Protein AF-A0A833QLJ3-F1 (afdb_monomer_lite)

Radius of gyration: 38.39 Å; chains: 1; bounding box: 67×33×113 Å

pLDDT: mean 74.3, std 14.92, range [40.06, 92.06]

Structure (mmCIF, N/CA/C/O backbone):
data_AF-A0A833QLJ3-F1
#
_entry.id   AF-A0A833QLJ3-F1
#
loop_
_atom_site.group_PDB
_atom_site.id
_atom_site.type_symbol
_atom_site.label_atom_id
_atom_site.label_alt_id
_atom_site.label_comp_id
_atom_site.label_asym_id
_atom_site.label_entity_id
_atom_site.label_seq_id
_atom_site.pdbx_PDB_ins_code
_atom_site.Cartn_x
_atom_site.Cartn_y
_atom_site.Cartn_z
_atom_site.occupancy
_atom_site.B_iso_or_equiv
_atom_site.auth_seq_id
_atom_site.auth_comp_id
_atom_site.auth_asym_id
_atom_site.auth_atom_id
_atom_site.pdbx_PDB_model_num
ATOM 1 N N . MET A 1 1 ? -51.704 24.723 92.534 1.00 47.91 1 MET A N 1
ATOM 2 C CA . MET A 1 1 ? -51.145 23.387 92.237 1.00 47.91 1 MET A CA 1
ATOM 3 C C . MET A 1 1 ? -51.794 22.876 90.960 1.00 47.91 1 MET A C 1
ATOM 5 O O . MET A 1 1 ? -52.948 22.484 91.013 1.00 47.91 1 MET A O 1
ATOM 9 N N . ALA A 1 2 ? -51.101 22.959 89.825 1.00 40.06 2 ALA A N 1
ATOM 10 C CA . ALA A 1 2 ? -51.381 22.188 88.611 1.00 40.06 2 ALA A CA 1
ATOM 11 C C . ALA A 1 2 ? -50.134 22.266 87.716 1.00 40.06 2 ALA A C 1
ATOM 13 O O . ALA A 1 2 ? -49.435 23.277 87.706 1.00 40.06 2 ALA A O 1
ATOM 14 N N . THR A 1 3 ? -49.818 21.150 87.082 1.00 46.66 3 THR A N 1
ATOM 15 C CA . THR A 1 3 ? -48.496 20.707 86.643 1.00 46.66 3 THR A CA 1
ATOM 16 C C . THR A 1 3 ? -48.108 21.145 85.228 1.00 46.66 3 THR A C 1
ATOM 18 O O . THR A 1 3 ? -48.942 21.372 84.359 1.00 46.66 3 THR A O 1
ATOM 21 N N . SER A 1 4 ? -46.794 21.225 85.048 1.00 46.16 4 SER A N 1
ATOM 22 C CA . SER A 1 4 ? -45.969 21.335 83.842 1.00 46.16 4 SER A CA 1
ATOM 23 C C . SER A 1 4 ? -46.409 20.481 82.656 1.00 46.16 4 SER A C 1
ATOM 25 O O . SER A 1 4 ? -46.639 19.303 82.864 1.00 46.16 4 SER A O 1
ATOM 27 N N . HIS A 1 5 ? -46.286 21.000 81.423 1.00 45.22 5 HIS A N 1
ATOM 28 C CA . HIS A 1 5 ? -45.903 20.198 80.248 1.00 45.22 5 HIS A CA 1
ATOM 29 C C . HIS A 1 5 ? -45.092 21.044 79.247 1.00 45.22 5 HIS A C 1
ATOM 31 O O . HIS A 1 5 ? -45.621 21.915 78.562 1.00 45.22 5 HIS A O 1
ATOM 37 N N . ILE A 1 6 ? -43.784 20.782 79.173 1.00 58.41 6 ILE A N 1
ATOM 38 C CA . ILE A 1 6 ? -42.899 21.248 78.099 1.00 58.41 6 ILE A CA 1
ATOM 39 C C . ILE A 1 6 ? -43.055 20.242 76.959 1.00 58.41 6 ILE A C 1
ATOM 41 O O . ILE A 1 6 ? -42.700 19.076 77.117 1.00 58.41 6 ILE A O 1
ATOM 45 N N . SER A 1 7 ? -43.611 20.673 75.828 1.00 43.34 7 SER A N 1
ATOM 46 C CA . SER A 1 7 ? -43.731 19.831 74.637 1.00 43.34 7 SER A CA 1
ATOM 47 C C . SER A 1 7 ? -42.424 19.898 73.847 1.00 43.34 7 SER A C 1
ATOM 49 O O . SER A 1 7 ? -42.150 20.879 73.158 1.00 43.34 7 SER A O 1
ATOM 51 N N . SER A 1 8 ? -41.591 18.868 73.975 1.00 43.62 8 SER A N 1
ATOM 52 C CA . SER A 1 8 ? -40.389 18.678 73.166 1.00 43.62 8 SER A CA 1
ATOM 53 C C . SER A 1 8 ? -40.779 18.192 71.768 1.00 43.62 8 SER A C 1
ATOM 55 O O . SER A 1 8 ? -41.139 17.036 71.552 1.00 43.62 8 SER A O 1
ATOM 57 N N . SER A 1 9 ? -40.712 19.087 70.789 1.00 50.00 9 SER A N 1
ATOM 58 C CA . SER A 1 9 ? -40.905 18.746 69.380 1.00 50.00 9 SER A CA 1
ATOM 59 C C . SER A 1 9 ? -39.691 17.965 68.876 1.00 50.00 9 SER A C 1
ATOM 61 O O . SER A 1 9 ? -38.684 18.544 68.475 1.00 50.00 9 SER A O 1
ATOM 63 N N . PHE A 1 10 ? -39.773 16.638 68.926 1.00 52.69 10 PHE A N 1
ATOM 64 C CA . PHE A 1 10 ? -38.790 15.733 68.338 1.00 52.69 10 PHE A CA 1
ATOM 65 C C . PHE A 1 10 ? -38.858 15.875 66.811 1.00 52.69 10 PHE A C 1
ATOM 67 O O . PHE A 1 10 ? -39.788 15.385 66.166 1.00 52.69 10 PHE A O 1
ATOM 74 N N . THR A 1 11 ? -37.916 16.606 66.215 1.00 59.00 11 THR A N 1
ATOM 75 C CA . THR A 1 11 ? -37.815 16.742 64.761 1.00 59.00 11 THR A CA 1
ATOM 76 C C . THR A 1 11 ? -37.465 15.384 64.161 1.00 59.00 11 THR A C 1
ATOM 78 O O . THR A 1 11 ? -36.332 14.909 64.193 1.00 59.00 11 THR A O 1
ATOM 81 N N . SER A 1 12 ? -38.498 14.728 63.637 1.00 47.88 12 SER A N 1
ATOM 82 C CA . SER A 1 12 ? -38.416 13.464 62.918 1.00 47.88 12 SER A CA 1
ATOM 83 C C . SER A 1 12 ? -37.446 13.607 61.743 1.00 47.88 12 SER A C 1
ATOM 85 O O . SER A 1 12 ? -37.739 14.260 60.739 1.00 47.88 12 SER A O 1
ATOM 87 N N . SER A 1 13 ? -36.260 13.020 61.888 1.00 50.44 13 SER A N 1
ATOM 88 C CA . SER A 1 13 ? -35.275 12.931 60.816 1.00 50.44 13 SER A CA 1
ATOM 89 C C . SER A 1 13 ? -35.823 11.986 59.750 1.00 50.44 13 SER A C 1
ATOM 91 O O . SER A 1 13 ? -35.798 10.766 59.909 1.00 50.44 13 SER A O 1
ATOM 93 N N . ARG A 1 14 ? -36.364 12.544 58.662 1.00 54.16 14 ARG A N 1
ATOM 94 C CA . ARG A 1 14 ? -36.732 11.775 57.470 1.00 54.16 14 ARG A CA 1
ATOM 95 C C . ARG A 1 14 ? -35.446 11.308 56.794 1.00 54.16 14 ARG A C 1
ATOM 97 O O . ARG A 1 14 ? -34.824 12.052 56.043 1.00 54.16 14 ARG A O 1
ATOM 104 N N . ILE A 1 15 ? -35.044 10.077 57.086 1.00 60.31 15 ILE A N 1
ATOM 105 C CA . ILE A 1 15 ? -33.971 9.382 56.376 1.00 60.31 15 ILE A CA 1
ATOM 106 C C . ILE A 1 15 ? -34.482 9.106 54.957 1.00 60.31 15 ILE A C 1
ATOM 108 O O . ILE A 1 15 ? -35.413 8.323 54.769 1.00 60.31 15 ILE A O 1
ATOM 112 N N . LEU A 1 16 ? -33.906 9.773 53.955 1.00 61.44 16 LEU A N 1
ATOM 113 C CA . LEU A 1 16 ? -34.137 9.424 52.555 1.00 61.44 16 LEU A CA 1
ATOM 114 C C . LEU A 1 16 ? -33.503 8.050 52.288 1.00 61.44 16 LEU A C 1
ATOM 116 O O . LEU A 1 16 ? -32.354 7.835 52.689 1.00 61.44 16 LEU A O 1
ATOM 120 N N . PRO A 1 17 ? -34.191 7.112 51.612 1.00 59.41 17 PRO A N 1
ATOM 121 C CA . PRO A 1 17 ? -33.541 5.894 51.165 1.00 59.41 17 PRO A CA 1
ATOM 122 C C . PRO A 1 17 ? -32.463 6.290 50.156 1.00 59.41 17 PRO A C 1
ATOM 124 O O . PRO A 1 17 ? -32.755 6.884 49.120 1.00 59.41 17 PRO A O 1
ATOM 127 N N . VAL A 1 18 ? -31.205 5.986 50.478 1.00 63.44 18 VAL A N 1
ATOM 128 C CA . VAL A 1 18 ? -30.085 6.104 49.545 1.00 63.44 18 VAL A CA 1
ATOM 129 C C . VAL A 1 18 ? -30.416 5.212 48.355 1.00 63.44 18 VAL A C 1
ATOM 131 O O . VAL A 1 18 ? -30.321 3.985 48.437 1.00 63.44 18 VAL A O 1
ATOM 134 N N . SER A 1 19 ? -30.870 5.830 47.266 1.00 61.38 19 SER A N 1
ATOM 135 C CA . SER A 1 19 ? -31.079 5.178 45.982 1.00 61.38 19 SER A CA 1
ATOM 136 C C . SER A 1 19 ? -29.773 4.496 45.609 1.00 61.38 19 SER A C 1
ATOM 138 O O . SER A 1 19 ? -28.797 5.159 45.260 1.00 61.38 19 SER A O 1
ATOM 140 N N . ARG A 1 20 ? -29.734 3.166 45.749 1.00 62.50 20 ARG A N 1
ATOM 141 C CA . ARG A 1 20 ? -28.601 2.350 45.319 1.00 62.50 20 ARG A CA 1
ATOM 142 C C . ARG A 1 20 ? -28.363 2.697 43.855 1.00 62.50 20 ARG A C 1
ATOM 144 O O . ARG A 1 20 ? -29.216 2.418 43.010 1.00 62.50 20 ARG A O 1
ATOM 151 N N . LEU A 1 21 ? -27.240 3.352 43.575 1.00 60.19 21 LEU A N 1
ATOM 152 C CA . LEU A 1 21 ? -26.750 3.541 42.221 1.00 60.19 21 LEU A CA 1
ATOM 153 C C . LEU A 1 21 ? -26.532 2.139 41.663 1.00 60.19 21 LEU A C 1
ATOM 155 O O . LEU A 1 21 ? -25.554 1.469 41.986 1.00 60.19 21 LEU A O 1
ATOM 159 N N . HIS A 1 22 ? -27.504 1.663 40.891 1.00 65.94 22 HIS A N 1
ATOM 160 C CA . HIS A 1 22 ? -27.335 0.453 40.116 1.00 65.94 22 HIS A CA 1
ATOM 161 C C . HIS A 1 22 ? -26.236 0.776 39.103 1.00 65.94 22 HIS A C 1
ATOM 163 O O . HIS A 1 22 ? -26.365 1.779 38.391 1.00 65.94 22 HIS A O 1
ATOM 169 N N . PRO A 1 23 ? -25.147 -0.007 39.040 1.00 67.62 23 PRO A N 1
ATOM 170 C CA . PRO A 1 23 ? -24.169 0.153 37.984 1.00 67.62 23 PRO A CA 1
ATOM 171 C C . PRO A 1 23 ? -24.913 -0.041 36.667 1.00 67.62 23 PRO A C 1
ATOM 173 O O . PRO A 1 23 ? -25.369 -1.142 36.362 1.00 67.62 23 PRO A O 1
ATOM 176 N N . VAL A 1 24 ? -25.099 1.042 35.911 1.00 70.75 24 VAL A N 1
ATOM 177 C CA . VAL A 1 24 ? -25.621 0.948 34.550 1.00 70.75 24 VAL A CA 1
ATOM 178 C C . VAL A 1 24 ? -24.648 0.036 33.811 1.00 70.75 24 VAL A C 1
ATOM 180 O O . VAL A 1 24 ? -23.459 0.373 33.756 1.00 70.75 24 VAL A O 1
ATOM 183 N N . PRO A 1 25 ? -25.087 -1.114 33.266 1.00 68.94 25 PRO A N 1
ATOM 184 C CA . PRO A 1 25 ? -24.207 -1.920 32.452 1.00 68.94 25 PRO A CA 1
ATOM 185 C C . PRO A 1 25 ? -23.864 -1.064 31.238 1.00 68.94 25 PRO A C 1
ATOM 187 O O . PRO A 1 25 ? -24.680 -0.869 30.334 1.00 68.94 25 PRO A O 1
ATOM 190 N N . ARG A 1 26 ? -22.653 -0.495 31.237 1.00 67.56 26 ARG A N 1
ATOM 191 C CA . ARG A 1 26 ? -22.060 0.087 30.040 1.00 67.56 26 ARG A CA 1
ATOM 192 C C . ARG A 1 26 ? -21.974 -1.063 29.057 1.00 67.56 26 ARG A C 1
ATOM 194 O O . ARG A 1 26 ? -21.083 -1.903 29.152 1.00 67.56 26 ARG A O 1
ATOM 201 N N . ARG A 1 27 ? -22.949 -1.134 28.151 1.00 69.44 27 ARG A N 1
ATOM 202 C CA . ARG A 1 27 ? -22.943 -2.055 27.024 1.00 69.44 27 ARG A CA 1
ATOM 203 C C . ARG A 1 27 ? -21.767 -1.640 26.154 1.00 69.44 27 ARG A C 1
ATOM 205 O O . ARG A 1 27 ? -21.914 -0.816 25.256 1.00 69.44 27 ARG A O 1
ATOM 212 N N . SER A 1 28 ? -20.589 -2.153 26.496 1.00 69.62 28 SER A N 1
ATOM 213 C CA . SER A 1 28 ? -19.398 -2.043 25.677 1.00 69.62 28 SER A CA 1
ATOM 214 C C . SER A 1 28 ? -19.750 -2.736 24.373 1.00 69.62 28 SER A C 1
ATOM 216 O O . SER A 1 28 ? -19.868 -3.961 24.309 1.00 69.62 28 SER A O 1
ATOM 218 N N . ARG A 1 29 ? -20.077 -1.941 23.355 1.00 73.06 29 ARG A N 1
ATOM 219 C CA . ARG A 1 29 ? -20.220 -2.454 22.002 1.00 73.06 29 ARG A CA 1
ATOM 220 C C . ARG A 1 29 ? -18.825 -2.894 21.597 1.00 73.06 29 ARG A C 1
ATOM 222 O O . ARG A 1 29 ? -17.995 -2.065 21.245 1.00 73.06 29 ARG A O 1
ATOM 229 N N . VAL A 1 30 ? -18.575 -4.195 21.688 1.00 74.19 30 VAL A N 1
ATOM 230 C CA . VAL A 1 30 ? -17.406 -4.806 21.068 1.00 74.19 30 VAL A CA 1
ATOM 231 C C . VAL A 1 30 ? -17.574 -4.595 19.567 1.00 74.19 30 VAL A C 1
ATOM 233 O O . VAL A 1 30 ? -18.439 -5.204 18.936 1.00 74.19 30 VAL A O 1
ATOM 236 N N . LEU A 1 31 ? -16.814 -3.656 19.007 1.00 77.50 31 LEU A N 1
ATOM 237 C CA . LEU A 1 31 ? -16.750 -3.447 17.568 1.00 77.50 31 LEU A CA 1
ATOM 238 C C . LEU A 1 31 ? -15.938 -4.602 16.985 1.00 77.50 31 LEU A C 1
ATOM 240 O O . LEU A 1 31 ? -14.712 -4.579 16.987 1.00 77.50 31 LEU A O 1
ATOM 244 N N . THR A 1 32 ? -16.615 -5.650 16.522 1.00 77.62 32 THR A N 1
ATOM 245 C CA . THR A 1 32 ? -15.956 -6.694 15.736 1.00 77.62 32 THR A CA 1
ATOM 246 C C . THR A 1 32 ? -15.599 -6.100 14.376 1.00 77.62 32 THR A C 1
ATOM 248 O O . THR A 1 32 ? -16.461 -5.958 13.506 1.00 77.62 32 THR A O 1
ATOM 251 N N . VAL A 1 33 ? -14.336 -5.717 14.198 1.00 74.94 33 VAL A N 1
ATOM 252 C CA . VAL A 1 33 ? -13.825 -5.219 12.919 1.00 74.94 33 VAL A CA 1
ATOM 253 C C . VAL A 1 33 ? -13.867 -6.363 11.906 1.00 74.94 33 VAL A C 1
ATOM 255 O O . VAL A 1 33 ? 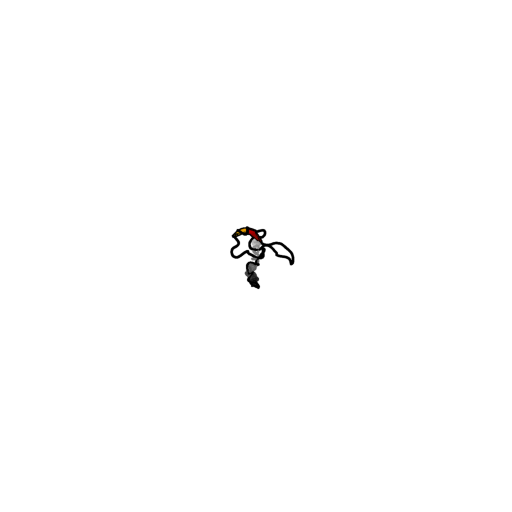-13.137 -7.344 12.024 1.00 74.94 33 VAL A O 1
ATOM 258 N N . LYS A 1 34 ? -14.738 -6.251 10.901 1.00 76.19 34 LYS A N 1
ATOM 259 C CA . LYS A 1 34 ? -14.730 -7.137 9.732 1.00 76.19 34 LYS A CA 1
ATOM 260 C C . LYS A 1 34 ? -13.796 -6.539 8.681 1.00 76.19 34 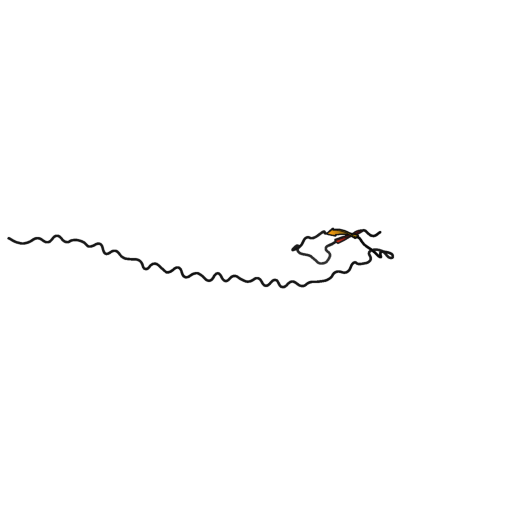LYS A C 1
ATOM 262 O O . LYS A 1 34 ? -14.237 -5.753 7.848 1.00 76.19 34 LYS A O 1
ATOM 267 N N . ALA A 1 35 ? -12.513 -6.885 8.736 1.00 77.69 35 ALA A N 1
ATOM 268 C CA . ALA A 1 35 ? -11.549 -6.507 7.704 1.00 77.69 35 ALA A CA 1
ATOM 269 C C . ALA A 1 35 ? -11.505 -7.574 6.598 1.00 77.69 35 ALA A C 1
ATOM 271 O O . ALA A 1 35 ? -11.468 -8.771 6.881 1.00 77.69 35 ALA A O 1
ATOM 272 N N . LYS A 1 36 ? -11.508 -7.146 5.330 1.00 79.69 36 LYS A N 1
ATOM 273 C CA . LYS A 1 36 ? -11.279 -8.021 4.173 1.00 79.69 36 LYS A CA 1
ATOM 274 C C . LYS A 1 36 ? -9.863 -7.779 3.662 1.00 79.69 36 LYS A C 1
ATOM 276 O O . LYS A 1 36 ? -9.611 -6.741 3.059 1.00 79.69 36 LYS A O 1
ATOM 281 N N . ILE A 1 37 ? -8.970 -8.736 3.899 1.00 85.19 37 ILE A N 1
ATOM 282 C CA . ILE A 1 37 ? -7.592 -8.690 3.401 1.00 85.19 37 ILE A CA 1
ATOM 283 C C . ILE A 1 37 ? -7.616 -8.971 1.897 1.00 85.19 37 ILE A C 1
ATOM 285 O O . ILE A 1 37 ? -8.339 -9.854 1.427 1.00 85.19 37 ILE A O 1
ATOM 289 N N . ARG A 1 38 ? -6.863 -8.179 1.137 1.00 85.25 38 ARG A N 1
ATOM 290 C CA . ARG A 1 38 ? -6.627 -8.395 -0.289 1.00 85.25 38 ARG A CA 1
ATOM 291 C C . ARG A 1 38 ? -5.137 -8.284 -0.533 1.00 85.25 38 ARG A C 1
ATOM 293 O O . ARG A 1 38 ? -4.535 -7.283 -0.163 1.00 85.25 38 ARG A O 1
ATOM 300 N N . GLU A 1 39 ? -4.577 -9.305 -1.153 1.00 87.06 39 GLU A N 1
ATOM 301 C CA . GLU A 1 39 ? -3.196 -9.278 -1.608 1.00 87.06 39 GLU A CA 1
ATOM 302 C C . GLU A 1 39 ? -3.117 -8.505 -2.924 1.00 87.06 39 GLU A C 1
ATOM 304 O O . GLU A 1 39 ? -3.994 -8.618 -3.787 1.00 87.06 39 GLU A O 1
ATOM 309 N N . ILE A 1 40 ? -2.075 -7.690 -3.048 1.00 86.75 40 ILE A N 1
ATOM 310 C CA . ILE A 1 40 ? -1.724 -6.973 -4.269 1.00 86.75 40 ILE A CA 1
ATOM 311 C C . ILE A 1 40 ? -0.360 -7.471 -4.722 1.00 86.75 40 ILE A C 1
ATOM 313 O O . ILE A 1 40 ? 0.608 -7.434 -3.967 1.00 86.75 40 ILE A O 1
ATOM 317 N N . PHE A 1 41 ? -0.306 -7.960 -5.955 1.00 84.88 41 PHE A N 1
ATOM 318 C CA . PHE A 1 41 ? 0.940 -8.388 -6.572 1.00 84.88 41 PHE A CA 1
ATOM 319 C C . PHE A 1 41 ? 1.613 -7.200 -7.249 1.00 84.88 41 PHE A C 1
ATOM 321 O O . PHE A 1 41 ? 0.940 -6.316 -7.787 1.00 84.88 41 PHE A O 1
ATOM 328 N N . MET A 1 42 ? 2.943 -7.197 -7.238 1.00 88.00 42 MET A N 1
ATOM 329 C CA . MET A 1 42 ? 3.729 -6.248 -8.015 1.00 88.00 42 MET A CA 1
ATOM 330 C C . MET A 1 42 ? 3.393 -6.445 -9.498 1.00 88.00 42 MET A C 1
ATOM 332 O O . MET A 1 42 ? 3.579 -7.532 -10.043 1.00 88.00 42 MET A O 1
ATOM 336 N N . LEU A 1 43 ? 2.857 -5.413 -10.144 1.00 79.06 43 LEU A N 1
ATOM 337 C CA . LEU A 1 43 ? 2.612 -5.425 -11.584 1.00 79.06 43 LEU A CA 1
ATOM 338 C C . LEU A 1 43 ? 3.903 -5.022 -12.298 1.00 79.06 43 LEU A C 1
ATOM 340 O O . LEU A 1 43 ? 4.554 -4.067 -11.881 1.00 79.06 43 LEU A O 1
ATOM 344 N N . ALA A 1 44 ? 4.253 -5.712 -13.384 1.00 80.81 44 ALA A N 1
ATOM 345 C CA . ALA A 1 44 ? 5.330 -5.267 -14.261 1.00 80.81 44 ALA A CA 1
ATOM 346 C C . ALA A 1 44 ? 4.918 -3.936 -14.910 1.00 80.81 44 ALA A C 1
ATOM 348 O O . ALA A 1 44 ? 3.960 -3.884 -15.683 1.00 80.81 44 ALA A O 1
ATOM 349 N N . LEU A 1 45 ? 5.616 -2.855 -14.565 1.00 80.38 45 LEU A N 1
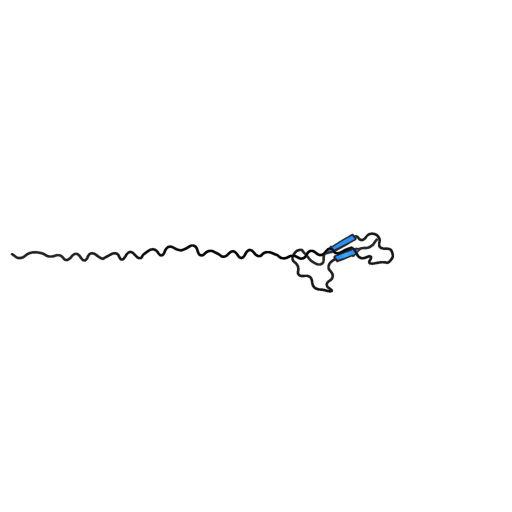ATOM 350 C CA . LEU A 1 45 ? 5.357 -1.511 -15.094 1.00 80.38 45 LEU A CA 1
ATOM 351 C C . LEU A 1 45 ? 6.050 -1.277 -16.446 1.00 80.38 45 LEU A C 1
ATOM 353 O O . LEU A 1 45 ? 5.720 -0.325 -17.148 1.00 80.38 45 LEU A O 1
ATOM 357 N N . SER A 1 46 ? 6.979 -2.157 -16.833 1.00 81.31 46 SER A N 1
ATOM 358 C CA . SER A 1 46 ? 7.683 -2.150 -18.118 1.00 81.31 46 SER A CA 1
ATOM 359 C C . SER A 1 46 ? 7.855 -3.576 -18.646 1.00 81.31 46 SER A C 1
ATOM 361 O O . SER A 1 46 ? 7.833 -4.540 -17.882 1.00 81.31 46 SER A O 1
ATOM 363 N N . SER A 1 47 ? 8.066 -3.716 -19.959 1.00 77.94 47 SER A N 1
ATOM 364 C CA . SER A 1 47 ? 8.205 -5.013 -20.639 1.00 77.94 47 SER A CA 1
ATOM 365 C C . SER A 1 47 ? 9.391 -5.858 -20.148 1.00 77.94 47 SER A C 1
ATOM 367 O O . SER A 1 47 ? 9.411 -7.054 -20.424 1.00 77.94 47 SER A O 1
ATOM 369 N N . ALA A 1 48 ? 10.366 -5.255 -19.459 1.00 79.88 48 ALA A N 1
ATOM 370 C CA . ALA A 1 48 ? 11.561 -5.922 -18.932 1.00 79.88 48 ALA A CA 1
ATOM 371 C C . ALA A 1 48 ? 11.688 -5.850 -17.397 1.00 79.88 48 ALA A C 1
ATOM 373 O O . ALA A 1 48 ? 12.710 -6.247 -16.850 1.00 79.88 48 ALA A O 1
ATOM 374 N N . MET A 1 49 ? 10.677 -5.345 -16.690 1.00 80.44 49 MET A N 1
ATOM 375 C CA . MET A 1 49 ? 10.755 -5.143 -15.243 1.00 80.44 49 MET A CA 1
ATOM 376 C C . MET A 1 49 ? 10.625 -6.478 -14.494 1.00 80.44 49 MET A C 1
ATOM 378 O O . MET A 1 49 ? 9.528 -7.033 -14.400 1.00 80.44 49 MET A O 1
ATOM 382 N N . ILE A 1 50 ? 11.751 -6.988 -13.984 1.00 77.69 50 ILE A N 1
ATOM 383 C CA . ILE A 1 50 ? 11.838 -8.235 -13.199 1.00 77.69 50 ILE A CA 1
ATOM 384 C C . ILE A 1 50 ? 11.777 -7.932 -11.698 1.00 77.69 50 ILE A C 1
ATOM 386 O O . ILE A 1 50 ? 11.089 -8.625 -10.950 1.00 77.69 50 ILE A O 1
ATOM 390 N N . GLU A 1 51 ? 12.467 -6.877 -11.272 1.00 80.69 51 GLU A N 1
ATOM 391 C CA . GLU A 1 51 ? 12.506 -6.405 -9.893 1.00 80.69 51 GLU A CA 1
ATOM 392 C C . GLU A 1 51 ? 12.059 -4.940 -9.846 1.00 80.69 51 GLU A C 1
ATOM 394 O O . GLU A 1 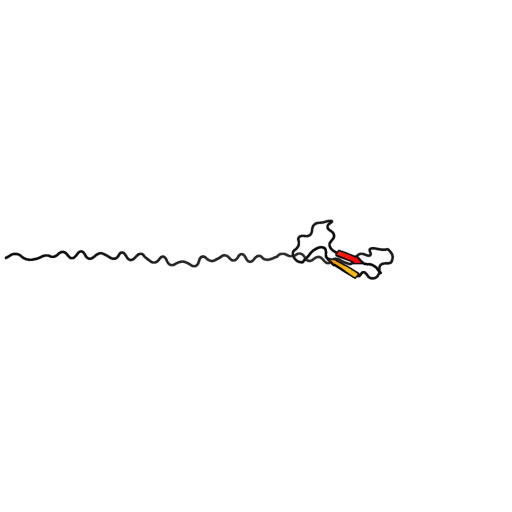51 ? 12.288 -4.168 -10.775 1.00 80.69 51 GLU A O 1
ATOM 399 N N . GLY A 1 52 ? 11.354 -4.569 -8.781 1.00 85.12 52 GLY A N 1
ATOM 400 C CA . GLY A 1 52 ? 10.896 -3.205 -8.560 1.00 85.12 52 GLY A CA 1
ATOM 401 C C . GLY A 1 52 ? 11.037 -2.849 -7.091 1.00 85.12 52 GLY A C 1
ATOM 402 O O . GLY A 1 52 ? 10.655 -3.630 -6.214 1.00 85.12 52 GLY A O 1
ATOM 403 N N . LYS A 1 53 ? 11.574 -1.665 -6.813 1.00 87.94 53 LYS A N 1
ATOM 404 C CA . LYS A 1 53 ? 11.778 -1.167 -5.455 1.00 87.94 53 LYS A CA 1
ATOM 405 C C . LYS A 1 53 ? 10.634 -0.249 -5.053 1.00 87.94 53 LYS A C 1
ATOM 407 O O . LYS A 1 53 ? 10.356 0.741 -5.722 1.00 87.94 53 LYS A O 1
ATOM 412 N N . ILE A 1 54 ? 10.001 -0.531 -3.916 1.00 90.12 54 ILE A N 1
ATOM 413 C CA . ILE A 1 54 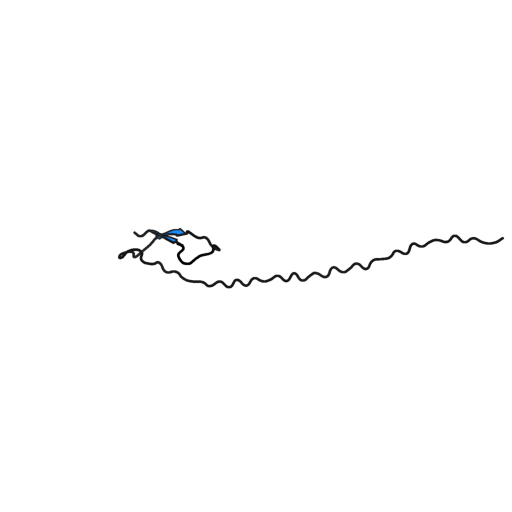? 9.008 0.378 -3.334 1.00 90.12 54 ILE A CA 1
ATOM 414 C C . ILE A 1 54 ? 9.738 1.579 -2.734 1.00 90.12 54 ILE A C 1
ATOM 416 O O . ILE A 1 54 ? 10.475 1.441 -1.757 1.00 90.12 54 ILE A O 1
ATOM 420 N N . VAL A 1 55 ? 9.521 2.757 -3.312 1.00 92.06 55 VAL A N 1
ATOM 421 C CA . VAL A 1 55 ? 10.158 4.005 -2.864 1.00 92.06 55 VAL A CA 1
ATOM 422 C C . VAL A 1 55 ? 9.236 4.852 -1.997 1.00 92.06 55 VAL A C 1
ATOM 424 O 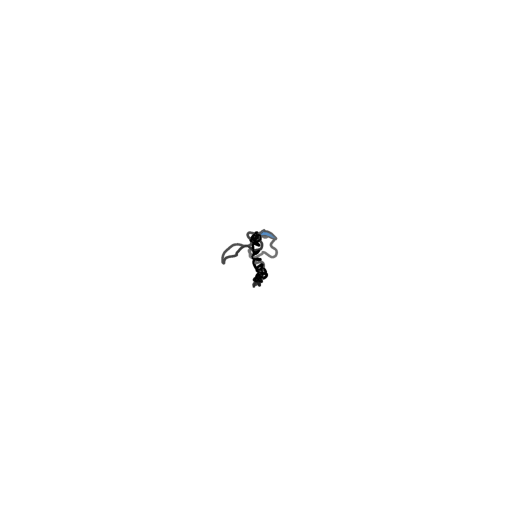O . VAL A 1 55 ? 9.711 5.633 -1.176 1.00 92.06 55 VAL A O 1
ATOM 427 N N . SER A 1 56 ? 7.916 4.701 -2.146 1.00 91.50 56 SER A N 1
ATOM 428 C CA . SER A 1 56 ? 6.958 5.469 -1.356 1.00 91.50 56 SER A CA 1
ATOM 429 C C . SER A 1 56 ? 5.594 4.794 -1.253 1.00 91.50 56 SER A C 1
ATOM 431 O O . SER A 1 56 ? 5.097 4.212 -2.219 1.00 91.50 56 SER A O 1
ATOM 433 N N . TRP A 1 57 ? 4.975 4.940 -0.081 1.00 92.00 57 TRP A N 1
ATOM 434 C CA . TRP A 1 57 ? 3.579 4.604 0.178 1.00 92.00 57 TRP A CA 1
ATOM 435 C C . TRP A 1 57 ? 2.764 5.890 0.247 1.00 92.00 57 TRP A C 1
ATOM 437 O O . TRP A 1 57 ? 3.076 6.793 1.020 1.00 92.00 57 TRP A O 1
ATOM 447 N N . THR A 1 58 ? 1.706 5.974 -0.554 1.00 91.31 58 THR A N 1
ATOM 448 C CA . THR A 1 58 ? 0.833 7.159 -0.589 1.00 91.31 58 THR A CA 1
ATOM 449 C C . THR A 1 58 ? -0.226 7.130 0.520 1.00 91.31 58 THR A C 1
ATOM 451 O O . THR A 1 58 ? -0.870 8.141 0.789 1.00 91.31 58 THR A O 1
ATOM 454 N N . LYS A 1 59 ? -0.423 5.974 1.164 1.00 89.44 59 LYS A N 1
ATOM 455 C CA . LYS A 1 59 ? -1.447 5.734 2.187 1.00 89.44 59 LYS A CA 1
ATOM 456 C C . LYS A 1 59 ? -0.838 5.018 3.383 1.00 89.44 59 LYS A C 1
ATOM 458 O O . LYS A 1 59 ? -0.005 4.127 3.211 1.00 89.44 59 LYS A O 1
ATOM 463 N N . SER A 1 60 ? -1.281 5.408 4.570 1.00 88.44 60 SER A N 1
ATOM 464 C CA . SER A 1 60 ? -0.883 4.805 5.840 1.00 88.44 60 SER A CA 1
ATOM 465 C C . SER A 1 60 ? -1.890 3.748 6.293 1.00 88.44 60 SER A C 1
ATOM 467 O O . SER A 1 60 ? -2.985 3.604 5.743 1.00 88.44 60 SER A O 1
ATOM 469 N N . GLU A 1 61 ? -1.527 2.994 7.325 1.00 87.81 61 GLU A N 1
ATOM 470 C CA . GLU A 1 61 ? -2.430 2.031 7.948 1.00 87.81 61 GLU A CA 1
ATOM 471 C C . GLU A 1 61 ? -3.688 2.722 8.492 1.00 87.81 61 GLU A C 1
ATOM 473 O O . GLU A 1 61 ? -3.614 3.716 9.210 1.00 87.81 61 GLU A O 1
ATOM 478 N N . GLY A 1 62 ? -4.859 2.177 8.159 1.00 86.62 62 GLY A N 1
ATOM 479 C CA . GLY A 1 62 ? -6.148 2.736 8.570 1.00 86.62 62 GLY A CA 1
ATOM 480 C C . GLY A 1 62 ? -6.705 3.816 7.639 1.00 86.62 62 GLY A C 1
ATOM 481 O O . GLY A 1 62 ? -7.880 4.162 7.784 1.00 86.62 62 GLY A O 1
ATOM 482 N N . ASP A 1 63 ? -5.936 4.291 6.653 1.00 88.31 63 ASP A N 1
ATOM 483 C CA . ASP A 1 63 ? -6.455 5.220 5.653 1.00 88.31 63 ASP A CA 1
ATOM 484 C C . ASP A 1 63 ? -7.493 4.542 4.751 1.00 88.31 63 ASP A C 1
ATOM 486 O O . ASP A 1 63 ? -7.349 3.395 4.314 1.00 88.31 63 ASP A O 1
ATOM 490 N N . GLN A 1 64 ? -8.553 5.281 4.424 1.00 86.44 64 GLN A N 1
ATOM 491 C CA . GLN A 1 64 ? -9.553 4.815 3.472 1.00 86.44 64 GLN A CA 1
ATOM 492 C C . GLN A 1 64 ? -8.972 4.816 2.049 1.00 86.44 64 GLN A C 1
ATOM 494 O O . GLN A 1 64 ? -8.362 5.795 1.611 1.00 86.44 64 GLN A O 1
ATOM 499 N N . LEU A 1 65 ? -9.193 3.715 1.328 1.00 86.19 65 LEU A N 1
ATOM 500 C CA . LEU A 1 65 ? -8.776 3.519 -0.060 1.00 86.19 65 LEU A CA 1
ATOM 501 C C . LEU A 1 65 ? -9.991 3.541 -0.988 1.00 86.19 65 LEU A C 1
ATOM 503 O O . LEU A 1 65 ? -10.979 2.842 -0.732 1.00 86.19 65 LEU A O 1
ATOM 507 N N . SER A 1 66 ? -9.896 4.286 -2.089 1.00 89.94 66 SER A N 1
ATOM 508 C CA . SER A 1 66 ? -10.926 4.318 -3.137 1.00 89.94 66 SER A CA 1
ATOM 509 C C . SER A 1 66 ? -10.435 3.667 -4.430 1.00 89.94 66 SER A C 1
ATOM 511 O O . SER A 1 66 ? -9.241 3.618 -4.722 1.00 89.94 66 SER A O 1
ATOM 513 N N . LYS A 1 67 ? -11.365 3.165 -5.253 1.00 86.56 67 LYS A N 1
ATOM 514 C CA . LYS A 1 67 ? -11.018 2.607 -6.568 1.00 86.56 67 LYS A CA 1
ATOM 515 C C . LYS A 1 67 ? -10.411 3.702 -7.451 1.00 86.56 67 LYS A C 1
ATOM 517 O O . LYS A 1 67 ? -11.042 4.732 -7.657 1.00 86.56 67 LYS A O 1
ATOM 522 N N . GLY A 1 68 ? -9.239 3.428 -8.021 1.00 88.19 68 GLY A N 1
ATOM 523 C CA . GLY A 1 68 ? -8.525 4.366 -8.893 1.00 88.19 68 GLY A CA 1
ATOM 524 C C . GLY A 1 68 ? -7.551 5.290 -8.160 1.00 88.19 68 GLY A C 1
ATOM 525 O O . GLY A 1 68 ? -6.890 6.088 -8.815 1.00 88.19 68 GLY A O 1
ATOM 526 N N . GLU A 1 69 ? -7.425 5.176 -6.836 1.00 88.12 69 GLU A N 1
ATOM 527 C CA . GLU A 1 69 ? -6.360 5.853 -6.092 1.00 88.12 69 GLU A CA 1
ATOM 528 C C . GLU A 1 69 ? -5.026 5.108 -6.242 1.00 88.12 69 GLU A C 1
ATOM 530 O O . GLU A 1 69 ? -4.982 3.875 -6.225 1.00 88.12 69 GLU A O 1
ATOM 535 N N . SER A 1 70 ? -3.932 5.866 -6.365 1.00 87.06 70 SER A N 1
ATOM 536 C CA . SER A 1 70 ? -2.577 5.312 -6.308 1.00 87.06 70 SER A CA 1
ATOM 537 C C . SER A 1 70 ? -2.207 4.978 -4.864 1.00 87.06 70 SER A C 1
ATOM 539 O O . SER A 1 70 ? -2.468 5.765 -3.953 1.00 87.06 70 SER A O 1
ATOM 541 N N . MET A 1 71 ? -1.604 3.808 -4.657 1.00 88.31 71 MET A N 1
ATOM 542 C CA . MET A 1 71 ? -1.227 3.320 -3.327 1.00 88.31 71 MET A CA 1
ATOM 543 C C . MET A 1 71 ? 0.286 3.306 -3.105 1.00 88.31 71 MET A C 1
ATOM 545 O O . MET A 1 71 ? 0.741 3.560 -1.990 1.00 88.31 71 MET A O 1
ATOM 549 N N . VAL A 1 72 ? 1.052 2.987 -4.150 1.00 90.06 72 VAL A N 1
ATOM 550 C CA . VAL A 1 72 ? 2.486 2.700 -4.062 1.00 90.06 72 VAL A CA 1
ATOM 551 C C . VAL A 1 72 ? 3.197 3.300 -5.260 1.00 90.06 72 VAL A C 1
ATOM 553 O O . VAL A 1 72 ? 2.711 3.202 -6.387 1.00 90.06 72 VAL A O 1
ATOM 556 N N . VAL A 1 73 ? 4.366 3.878 -5.010 1.00 89.25 73 VAL A N 1
ATOM 557 C CA . VAL A 1 73 ? 5.308 4.283 -6.050 1.00 89.25 73 VAL A CA 1
ATOM 558 C C . VAL A 1 73 ? 6.455 3.282 -6.068 1.00 89.25 73 VAL A C 1
ATOM 560 O O . VAL A 1 73 ? 7.081 3.021 -5.035 1.00 89.25 73 VAL A O 1
ATOM 563 N N . VAL A 1 74 ? 6.703 2.718 -7.248 1.00 89.50 74 VAL A N 1
ATOM 564 C CA . VAL A 1 74 ? 7.733 1.705 -7.485 1.00 89.50 74 VAL A CA 1
ATOM 565 C C . VAL A 1 74 ? 8.724 2.245 -8.507 1.00 89.50 74 VAL A C 1
ATOM 567 O O . VAL A 1 74 ? 8.323 2.761 -9.548 1.00 89.50 74 VAL A O 1
ATOM 570 N N . GLU A 1 75 ? 10.008 2.123 -8.198 1.00 86.69 75 GLU A N 1
ATOM 571 C CA . GLU A 1 75 ? 11.121 2.395 -9.104 1.00 86.69 75 GLU A CA 1
ATOM 572 C C . GLU A 1 75 ? 11.575 1.076 -9.745 1.00 86.69 75 GLU A C 1
ATOM 574 O O . GLU A 1 75 ? 11.653 0.052 -9.064 1.00 86.69 75 GLU A O 1
ATOM 579 N N . SER A 1 76 ? 11.804 1.082 -11.058 1.00 83.19 76 SER A N 1
ATOM 580 C CA . SER A 1 76 ? 12.288 -0.075 -11.830 1.00 83.19 76 SER A CA 1
ATOM 581 C C . SER A 1 76 ? 13.747 0.163 -12.203 1.00 83.19 76 SER A C 1
ATOM 583 O O . SER A 1 76 ? 14.046 1.258 -12.678 1.00 83.19 76 SER A O 1
ATOM 585 N N . ASP A 1 77 ? 14.609 -0.831 -11.989 1.00 70.56 77 ASP A N 1
ATOM 586 C CA . ASP A 1 77 ? 15.992 -0.851 -12.500 1.00 70.56 77 ASP A CA 1
ATOM 587 C C . ASP A 1 77 ? 16.032 -1.472 -13.908 1.00 70.56 77 ASP A C 1
ATOM 589 O O . ASP A 1 77 ? 15.268 -2.445 -14.142 1.00 70.56 77 ASP A O 1
#

Organism: NCBI:txid544730

Sequence (77 aa):
MATSHISSSFTSSRILPVSRLHPVPRRSRVLTVKAKIREIFMLALSSAMIEGKIVSWTKSEGDQLSKGESMVVVESD

Foldseek 3Di:
DDDDDDDDDPPPPPDDPPPPPDPDPPPPPPPPDPDDDDDDDDDDPDPPFPDKAFPDAPDDPPDDDDPPDDGTDIDGD

Secondary structure (DSSP, 8-state):
----------------------------------------PPP-SSTT---EEEEEESS-TT----TT---EEEEE-

InterPro domains:
  IPR011053 Single hybrid motif [SSF51230] (36-77)